Protein AF-A0A1E7EYY8-F1 (afdb_monomer)

Solvent-accessible surface area (backbone atoms only — not comparable to full-atom values): 4440 Å² total; per-residue (Å²): 139,89,47,73,66,55,48,51,51,52,51,54,39,45,75,71,59,35,44,46,32,63,86,76,71,35,44,35,28,75,70,52,83,55,81,42,77,60,99,59,33,36,28,22,37,30,34,31,53,37,76,86,86,69,72,40,80,44,79,41,72,76,40,73,50,49,53,89,35,48,66,80,76,85,121

Sequence (75 aa):
QGSYQQYLAARELKKQSWRFHKKYMTWFQRHEEPKVTTDEYEQGTYVYFDWETGWCTRIKQDFRFEYSFLEDTLQ

Nearest PDB structures (foldseek):
  4c0g-assembly3_F  TM=9.661E-01  e=8.464E-09  Homo sapiens
  5fu7-assembly1_C  TM=9.811E-01  e=2.358E-08  Homo sapiens
  4c0f-assembly1_B  TM=8.931E-01  e=2.309E-05  Homo sapiens
  4c0f-assembly1_A  TM=8.715E-01  e=2.181E-05  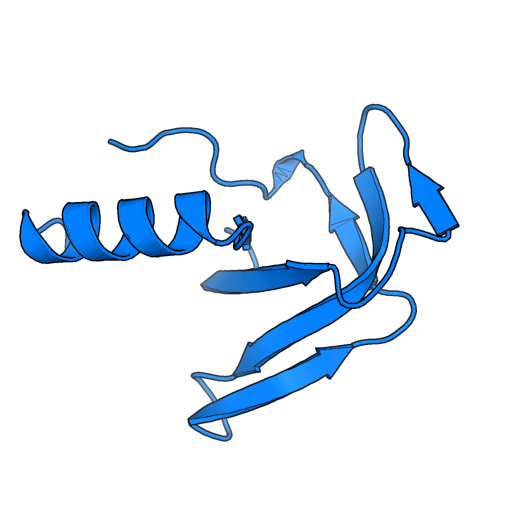Homo sapiens
  4c0f-assembly2_D  TM=8.695E-01  e=5.739E-05  Homo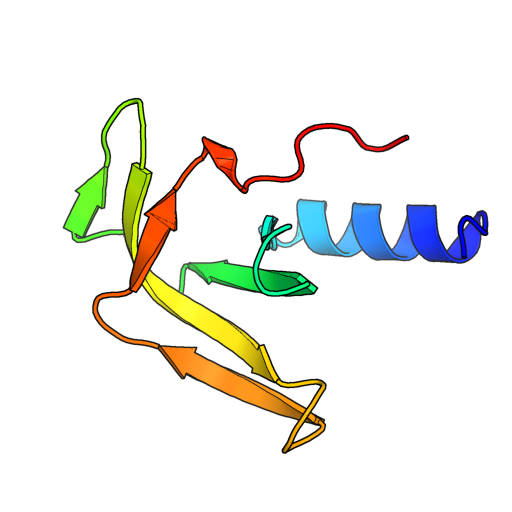 sapiens

Mean predicted aligned error: 3.93 Å

Organism: NCBI:txid635003

Radius of gyration: 12.59 Å; Cα contacts (8 Å, |Δi|>4): 119; chains: 1; bounding box: 37×23×28 Å

InterPro domains:
  IPR007282 NOT2/NOT3/NOT5, C-terminal [PF04153] (1-70)
  IPR038635 CCR4-NOT complex subunit 2/3/5, C-terminal domain superfamily [G3DSA:2.30.30.1020] (1-71)
  IPR040168 Not2/Not3/Not5 [PTHR23326] (1-72)

pLDDT: mean 92.42, std 9.8, range [52.06, 98.5]

Foldseek 3Di:
DDDPVVLVVVVVCVVVQWWAFQVVRWIKHAPDDFPDDDPFWTWAKIWIQDPPPDRGIDIDGGDIRTCVRTDPDSD

Secondary structure (DSSP, 8-state):
---HHHHHHHHHHHHTT-EEETTTTEEEEESS--SEE-SSEEEEEEEEEETTTTSEEEEEEEEEEEGGGB-----

Structure (mmCIF, N/CA/C/O backbone):
data_AF-A0A1E7EYY8-F1
#
_entry.id   AF-A0A1E7EYY8-F1
#
loop_
_atom_site.group_PDB
_atom_site.id
_atom_site.type_symbol
_atom_site.label_atom_id
_atom_site.label_alt_id
_atom_site.label_comp_id
_atom_site.label_asym_id
_atom_site.label_entity_id
_atom_site.label_seq_id
_atom_site.pdbx_PDB_ins_code
_atom_site.Cartn_x
_atom_site.Cartn_y
_atom_site.Cartn_z
_atom_site.occupancy
_atom_site.B_iso_or_equiv
_atom_site.auth_seq_id
_atom_site.auth_comp_id
_atom_site.auth_asym_id
_atom_site.auth_atom_id
_atom_site.pdbx_PDB_model_num
ATOM 1 N N . GLN A 1 1 ? 22.135 -5.017 1.359 1.00 61.12 1 GLN A N 1
ATOM 2 C CA . GLN A 1 1 ? 20.842 -4.578 1.927 1.00 61.12 1 GLN A CA 1
ATOM 3 C C . GLN A 1 1 ? 21.159 -3.662 3.104 1.00 61.12 1 GLN A C 1
ATOM 5 O O . GLN A 1 1 ? 22.084 -3.992 3.835 1.00 61.12 1 GLN A O 1
ATOM 10 N N . GLY A 1 2 ? 20.510 -2.499 3.221 1.00 71.06 2 GLY A N 1
ATOM 11 C CA . GLY A 1 2 ? 20.795 -1.489 4.256 1.00 71.06 2 GLY A CA 1
ATOM 12 C C . GLY A 1 2 ? 21.731 -0.348 3.835 1.00 71.06 2 GLY A C 1
ATOM 13 O O . GLY A 1 2 ? 22.450 0.190 4.669 1.00 71.06 2 GLY A O 1
ATOM 14 N N . SER A 1 3 ? 21.781 0.014 2.547 1.00 84.81 3 SER A N 1
ATOM 15 C CA . SER A 1 3 ? 22.574 1.174 2.114 1.00 84.81 3 SER A CA 1
ATOM 16 C C . SER A 1 3 ? 21.836 2.491 2.373 1.00 84.81 3 SER A C 1
ATOM 18 O O . SER A 1 3 ? 20.604 2.537 2.383 1.00 84.81 3 SER A O 1
ATOM 20 N N . TYR A 1 4 ? 22.581 3.591 2.503 1.00 83.06 4 TYR A N 1
ATOM 21 C CA . TYR A 1 4 ? 21.998 4.932 2.628 1.00 83.06 4 TYR A CA 1
ATOM 22 C C . TYR A 1 4 ? 21.057 5.263 1.458 1.00 83.06 4 TYR A C 1
ATOM 24 O O . TYR A 1 4 ? 20.007 5.873 1.639 1.00 83.06 4 TYR A O 1
ATOM 32 N N . GLN A 1 5 ? 21.379 4.789 0.255 1.00 87.00 5 GLN A N 1
ATOM 33 C CA . GLN A 1 5 ? 20.531 4.954 -0.922 1.00 87.00 5 GLN A CA 1
ATOM 34 C C . GLN A 1 5 ? 19.197 4.208 -0.785 1.00 87.00 5 GLN A C 1
ATOM 36 O O . GLN A 1 5 ? 18.169 4.737 -1.199 1.00 87.00 5 GLN A O 1
ATOM 41 N N . GLN A 1 6 ? 19.186 3.014 -0.178 1.00 85.56 6 GLN A N 1
ATOM 42 C CA . GLN A 1 6 ? 17.947 2.280 0.090 1.00 85.56 6 GLN A CA 1
ATOM 43 C C . GLN A 1 6 ? 17.064 3.037 1.088 1.00 85.56 6 GLN A C 1
ATOM 45 O O . GLN A 1 6 ? 15.859 3.144 0.872 1.00 85.56 6 GLN A O 1
ATOM 50 N N . TYR A 1 7 ? 17.667 3.613 2.131 1.00 86.12 7 TYR A N 1
ATOM 51 C CA . TYR A 1 7 ? 16.966 4.478 3.080 1.00 86.12 7 TYR A CA 1
ATOM 52 C C . TYR A 1 7 ? 16.343 5.694 2.380 1.00 86.12 7 TYR A C 1
ATOM 54 O O . TYR A 1 7 ? 15.158 5.978 2.558 1.00 86.12 7 TYR A O 1
ATOM 62 N N . LEU A 1 8 ? 17.112 6.384 1.529 1.00 90.00 8 LEU A N 1
ATOM 63 C CA . LEU A 1 8 ? 16.607 7.525 0.765 1.00 90.00 8 LEU A CA 1
ATOM 64 C C . LEU A 1 8 ? 15.449 7.119 -0.155 1.00 90.00 8 LEU A C 1
ATOM 66 O O . LEU A 1 8 ? 14.420 7.789 -0.153 1.00 90.00 8 LEU A O 1
ATOM 70 N N . ALA A 1 9 ? 15.575 6.005 -0.881 1.00 90.44 9 ALA A N 1
ATOM 71 C CA . ALA A 1 9 ? 14.516 5.497 -1.750 1.00 90.44 9 ALA A CA 1
ATOM 72 C C . ALA A 1 9 ? 13.239 5.152 -0.962 1.00 90.44 9 ALA A C 1
ATOM 74 O O . ALA A 1 9 ? 12.150 5.591 -1.330 1.00 90.44 9 ALA A O 1
ATOM 75 N N . ALA A 1 10 ? 13.367 4.437 0.162 1.00 89.50 10 ALA A N 1
ATOM 76 C CA . ALA A 1 10 ? 12.243 4.102 1.036 1.00 89.50 10 ALA A CA 1
ATOM 77 C C . ALA A 1 10 ? 11.565 5.358 1.605 1.00 89.50 10 ALA A C 1
ATOM 79 O O . ALA A 1 10 ? 10.336 5.431 1.681 1.00 89.50 10 ALA A O 1
ATOM 80 N N . ARG A 1 11 ? 12.353 6.378 1.963 1.00 90.19 11 ARG A N 1
ATOM 81 C CA . ARG A 1 11 ? 11.842 7.663 2.445 1.00 90.19 11 ARG A CA 1
ATOM 82 C C . ARG A 1 11 ? 11.029 8.390 1.374 1.00 90.19 11 ARG A C 1
ATOM 84 O O . ARG A 1 11 ? 9.953 8.895 1.684 1.00 90.19 11 ARG A O 1
ATOM 91 N N . GLU A 1 12 ? 11.508 8.436 0.132 1.00 93.88 12 GLU A N 1
ATOM 92 C CA . GLU A 1 12 ? 10.762 9.069 -0.964 1.00 93.88 12 GLU A CA 1
ATOM 93 C C . GLU A 1 12 ? 9.476 8.300 -1.313 1.00 93.88 12 GLU A C 1
ATOM 95 O O . GLU A 1 12 ? 8.436 8.920 -1.528 1.00 93.88 12 GLU A O 1
ATOM 100 N N . LEU A 1 13 ? 9.492 6.963 -1.261 1.00 93.75 13 LEU A N 1
ATOM 101 C CA . LEU A 1 13 ? 8.283 6.145 -1.426 1.00 93.75 13 LEU A CA 1
ATOM 102 C C . LEU A 1 13 ? 7.247 6.434 -0.330 1.00 93.75 13 LEU A C 1
ATOM 104 O O . LEU A 1 13 ? 6.080 6.693 -0.633 1.00 93.75 13 LEU A O 1
ATOM 108 N N . LYS A 1 14 ? 7.666 6.478 0.942 1.00 92.50 14 LYS A N 1
ATOM 109 C CA . LYS A 1 14 ? 6.771 6.805 2.066 1.00 92.50 14 LYS A CA 1
ATOM 110 C C . LYS A 1 14 ? 6.144 8.200 1.931 1.00 92.50 14 LYS A C 1
ATOM 112 O O . LYS A 1 14 ? 4.954 8.337 2.229 1.00 92.50 14 LYS A O 1
ATOM 117 N N . LYS A 1 15 ? 6.900 9.200 1.444 1.00 93.44 15 LYS A N 1
ATOM 118 C CA . LYS A 1 15 ? 6.391 10.556 1.136 1.00 93.44 15 LYS A CA 1
ATOM 119 C C . LYS A 1 15 ? 5.322 10.554 0.043 1.00 93.44 15 LYS A C 1
ATOM 121 O O . LYS A 1 15 ? 4.411 11.369 0.093 1.00 93.44 15 LYS A O 1
ATOM 126 N N . GLN A 1 16 ? 5.408 9.631 -0.910 1.00 94.06 16 GLN A N 1
ATOM 127 C CA . GLN A 1 16 ? 4.407 9.427 -1.962 1.00 94.06 16 GLN A CA 1
ATOM 128 C C . GLN A 1 16 ? 3.294 8.453 -1.536 1.00 94.06 16 GLN A C 1
ATOM 130 O O . GLN A 1 16 ? 2.628 7.846 -2.373 1.00 94.06 16 GLN A O 1
ATOM 135 N N . SER A 1 17 ? 3.087 8.280 -0.227 1.00 94.50 17 SER A N 1
ATOM 136 C CA . SER A 1 17 ? 2.047 7.418 0.348 1.00 94.50 17 SER A CA 1
ATOM 137 C C . SER A 1 17 ? 2.180 5.926 0.025 1.00 94.50 17 SER A C 1
ATOM 139 O O . SER A 1 17 ? 1.222 5.176 0.202 1.00 94.50 17 SER A O 1
ATOM 141 N N . TRP A 1 18 ? 3.365 5.462 -0.377 1.00 96.19 18 TRP A N 1
ATOM 142 C CA . TRP A 1 18 ? 3.639 4.030 -0.456 1.00 96.19 18 TRP A CA 1
ATOM 143 C C . TRP A 1 18 ? 3.936 3.461 0.933 1.00 96.19 18 TRP A C 1
ATOM 145 O O . TRP A 1 18 ? 4.552 4.109 1.789 1.00 96.19 18 TRP A O 1
ATOM 155 N N . ARG A 1 19 ? 3.488 2.232 1.172 1.00 96.38 19 ARG A N 1
ATOM 156 C CA . ARG A 1 19 ? 3.663 1.488 2.421 1.00 96.38 19 ARG A CA 1
ATOM 157 C C . ARG A 1 19 ? 4.226 0.112 2.117 1.00 96.38 19 ARG A C 1
ATOM 159 O O . ARG A 1 19 ? 3.712 -0.593 1.254 1.00 96.38 19 ARG A O 1
ATOM 166 N N . PHE A 1 20 ? 5.297 -0.259 2.807 1.00 96.06 20 PHE A N 1
ATOM 167 C CA . PHE A 1 20 ? 5.916 -1.564 2.625 1.00 96.06 20 PHE A CA 1
ATOM 168 C C . PHE A 1 20 ? 5.213 -2.614 3.488 1.00 96.06 20 PHE A C 1
ATOM 170 O O . PHE A 1 20 ? 4.973 -2.392 4.678 1.00 96.06 20 PHE A O 1
ATOM 177 N N . HIS A 1 21 ? 4.878 -3.750 2.878 1.00 96.62 21 HIS A N 1
ATOM 178 C CA . HIS A 1 21 ? 4.181 -4.858 3.521 1.00 96.62 21 HIS A CA 1
ATOM 179 C C . HIS A 1 21 ? 5.150 -6.019 3.763 1.00 96.62 21 HIS A C 1
ATOM 181 O O . HIS A 1 21 ? 5.480 -6.770 2.843 1.00 96.62 21 HIS A O 1
ATOM 187 N N . LYS A 1 22 ? 5.559 -6.228 5.019 1.00 95.19 22 LYS A N 1
ATOM 188 C CA . LYS A 1 22 ? 6.629 -7.169 5.409 1.00 95.19 22 LYS A CA 1
ATOM 189 C C . LYS A 1 22 ? 6.398 -8.607 4.929 1.00 95.19 22 LYS A C 1
ATOM 191 O O . LYS A 1 22 ? 7.337 -9.256 4.489 1.00 95.19 22 LYS A O 1
ATOM 196 N N . LYS A 1 23 ? 5.150 -9.099 4.962 1.00 94.94 23 LYS A N 1
ATOM 197 C CA . LYS A 1 23 ? 4.807 -10.468 4.515 1.00 94.94 23 LYS A CA 1
ATOM 198 C C . LYS A 1 23 ? 4.970 -10.686 3.008 1.00 94.94 23 LYS A C 1
ATOM 200 O O . LYS A 1 23 ? 5.401 -11.755 2.603 1.00 94.94 23 LYS A O 1
ATOM 205 N N . TYR A 1 24 ? 4.599 -9.698 2.193 1.00 95.12 24 TYR A N 1
ATOM 206 C CA . TYR A 1 24 ? 4.668 -9.791 0.729 1.00 95.12 24 TYR A CA 1
ATOM 207 C C . TYR A 1 24 ? 5.956 -9.186 0.169 1.00 95.12 24 TYR A C 1
ATOM 209 O O . TYR A 1 24 ? 6.191 -9.249 -1.031 1.00 95.12 24 TYR A O 1
ATOM 217 N N . MET A 1 25 ? 6.770 -8.574 1.035 1.00 94.62 25 MET A N 1
ATOM 218 C CA . MET A 1 25 ? 8.029 -7.921 0.690 1.00 94.62 25 MET A CA 1
ATOM 219 C C . MET A 1 25 ? 7.893 -6.969 -0.506 1.00 94.62 25 MET A C 1
ATOM 221 O O . MET A 1 25 ? 8.740 -6.939 -1.395 1.00 94.62 25 MET A O 1
ATOM 225 N N . THR A 1 26 ? 6.807 -6.198 -0.549 1.00 96.38 26 THR A N 1
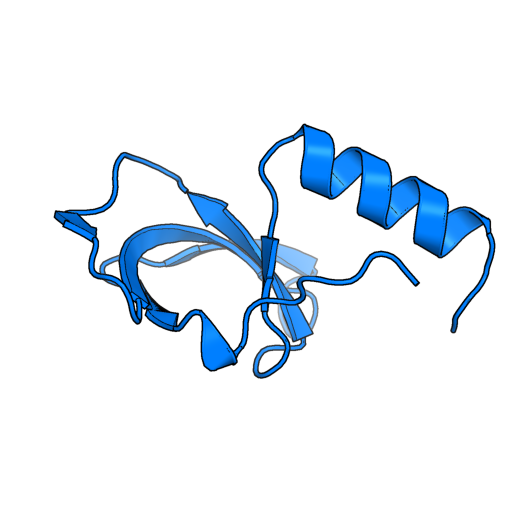ATOM 226 C CA . THR A 1 26 ? 6.579 -5.210 -1.605 1.00 96.38 26 THR A CA 1
ATOM 227 C C . THR A 1 26 ? 5.832 -3.982 -1.092 1.00 96.38 26 THR A C 1
ATOM 229 O O . THR A 1 26 ? 5.319 -3.955 0.029 1.00 96.38 26 THR A O 1
ATOM 232 N N . TRP A 1 27 ? 5.807 -2.946 -1.922 1.00 96.88 27 TRP A N 1
ATOM 233 C CA . TRP A 1 27 ? 5.167 -1.670 -1.659 1.00 96.88 27 TRP A CA 1
ATOM 234 C C . TRP A 1 27 ? 3.737 -1.659 -2.184 1.00 96.88 27 TRP A C 1
ATOM 236 O O . TRP A 1 27 ? 3.479 -2.086 -3.308 1.00 96.88 27 TRP A O 1
ATOM 246 N N . PHE A 1 28 ? 2.835 -1.115 -1.374 1.00 97.94 28 PHE A N 1
ATOM 247 C CA . PHE A 1 28 ? 1.433 -0.882 -1.690 1.00 97.94 28 PHE A CA 1
ATOM 248 C C . PHE A 1 28 ? 1.108 0.608 -1.582 1.00 97.94 28 PHE A C 1
ATOM 250 O O . PHE A 1 28 ? 1.661 1.314 -0.739 1.00 97.94 28 PHE A O 1
ATOM 257 N N . GLN A 1 29 ? 0.176 1.071 -2.402 1.00 97.88 29 GLN A N 1
ATOM 258 C CA . GLN A 1 29 ? -0.414 2.404 -2.350 1.00 97.88 29 GLN A CA 1
ATOM 259 C C . GLN A 1 29 ? -1.927 2.260 -2.502 1.00 97.88 29 GLN A C 1
ATOM 261 O O . GLN A 1 29 ? -2.398 1.438 -3.288 1.00 97.88 29 GLN A O 1
ATOM 266 N N . ARG A 1 30 ? -2.700 3.044 -1.750 1.00 98.06 30 ARG A N 1
ATOM 267 C CA . ARG A 1 30 ? -4.158 3.099 -1.913 1.00 98.06 30 ARG A CA 1
ATOM 268 C C . ARG A 1 30 ? -4.482 3.611 -3.322 1.00 98.06 30 ARG A C 1
ATOM 270 O O . ARG A 1 30 ? -3.990 4.668 -3.707 1.00 98.06 30 ARG A O 1
ATOM 277 N N . HIS A 1 31 ? -5.275 2.861 -4.086 1.00 97.56 31 HIS A N 1
ATOM 278 C CA . HIS A 1 31 ? -5.784 3.308 -5.390 1.00 97.56 31 HIS A CA 1
ATOM 279 C C . HIS A 1 31 ? -6.987 4.247 -5.217 1.00 97.56 31 HIS A C 1
ATOM 281 O O . HIS A 1 31 ? -7.203 5.159 -6.008 1.00 97.56 31 HIS A O 1
ATOM 287 N N . GLU A 1 32 ? -7.768 4.012 -4.166 1.00 96.19 32 GLU A N 1
ATOM 288 C CA . GLU A 1 32 ? -8.936 4.788 -3.758 1.00 96.19 32 GLU A CA 1
ATOM 289 C C . GLU A 1 32 ? -9.076 4.720 -2.229 1.00 96.19 32 GLU A C 1
ATOM 291 O O . GLU A 1 32 ? -8.295 4.035 -1.559 1.00 96.19 32 GLU A O 1
ATOM 296 N N . GLU A 1 33 ? -10.044 5.439 -1.662 1.00 96.50 33 GLU A N 1
ATOM 297 C CA . GLU A 1 33 ? -10.320 5.366 -0.226 1.00 96.50 33 GLU A CA 1
ATOM 298 C C . GLU A 1 33 ? -10.734 3.933 0.174 1.00 96.50 33 GLU A C 1
ATOM 300 O O . GLU A 1 33 ? -11.575 3.326 -0.498 1.00 96.50 33 GLU A O 1
ATOM 305 N N . PRO A 1 34 ? -10.130 3.346 1.227 1.00 96.69 34 PRO A N 1
ATOM 306 C CA . PRO A 1 34 ? -10.470 1.999 1.658 1.00 96.69 34 PRO A CA 1
ATOM 307 C C . PRO A 1 34 ? -11.927 1.934 2.123 1.00 96.69 34 PRO A C 1
ATOM 309 O O . PRO A 1 34 ? -12.426 2.816 2.816 1.00 96.69 34 PRO A O 1
ATOM 312 N N . LYS A 1 35 ? -12.604 0.841 1.769 1.00 97.44 35 LYS A N 1
ATOM 313 C CA . LYS A 1 35 ? -14.007 0.596 2.129 1.00 97.44 35 LYS A CA 1
ATOM 314 C C . LYS A 1 35 ? -14.177 0.327 3.622 1.00 97.44 35 LYS A C 1
ATOM 316 O O . LYS A 1 35 ? -15.242 0.582 4.174 1.00 97.44 35 LYS A O 1
ATOM 321 N N . VAL A 1 36 ? -13.144 -0.226 4.258 1.00 98.19 36 VAL A N 1
ATOM 322 C CA . VAL A 1 36 ? -13.106 -0.518 5.693 1.00 98.19 36 VAL A CA 1
ATOM 323 C C . VAL A 1 36 ? -11.776 -0.036 6.248 1.00 98.19 36 VAL A C 1
ATOM 325 O O . VAL A 1 36 ? -10.729 -0.320 5.672 1.00 98.19 36 VAL A O 1
ATOM 328 N N . THR A 1 37 ? -11.824 0.656 7.382 1.00 97.81 37 THR A N 1
ATOM 329 C CA . THR A 1 37 ? -10.649 1.025 8.176 1.00 97.81 37 THR A CA 1
ATOM 330 C C . THR A 1 37 ? -10.955 0.703 9.635 1.00 97.81 37 THR A C 1
ATOM 332 O O . THR A 1 37 ? -11.971 1.159 10.157 1.00 97.81 37 THR A O 1
ATOM 335 N N . THR A 1 38 ? -10.108 -0.099 10.273 1.00 98.00 38 THR A N 1
ATOM 336 C CA . THR A 1 38 ? -10.156 -0.416 11.709 1.00 98.00 38 THR A CA 1
ATOM 337 C C . THR A 1 38 ? -8.807 -0.095 12.348 1.00 98.00 38 THR A C 1
ATOM 339 O O . THR A 1 38 ? -7.898 0.376 11.663 1.00 98.00 38 THR A O 1
ATOM 342 N N . ASP A 1 39 ? -8.656 -0.364 13.645 1.00 96.44 39 ASP A N 1
ATOM 343 C CA . ASP A 1 39 ? -7.379 -0.196 14.345 1.00 96.44 39 ASP A CA 1
ATOM 344 C C . ASP A 1 39 ? -6.351 -1.283 13.971 1.00 96.44 39 ASP A C 1
ATOM 346 O O . ASP A 1 39 ? -5.152 -1.108 14.176 1.00 96.44 39 ASP A O 1
ATOM 350 N N . GLU A 1 40 ? -6.791 -2.405 13.389 1.00 97.31 40 GLU A N 1
ATOM 351 C CA . GLU A 1 40 ? -5.941 -3.552 13.045 1.00 97.31 40 GLU A CA 1
ATOM 352 C C . GLU A 1 40 ? -5.640 -3.671 11.546 1.00 97.31 40 GLU A C 1
ATOM 354 O O . GLU A 1 40 ? -4.622 -4.259 11.162 1.00 97.31 40 GLU A O 1
ATOM 359 N N . TYR A 1 41 ? -6.532 -3.178 10.684 1.00 97.75 41 TYR A N 1
ATOM 360 C CA . TYR A 1 41 ? -6.378 -3.292 9.238 1.00 97.75 41 TYR A CA 1
ATOM 361 C C . TYR A 1 41 ? -7.175 -2.242 8.466 1.00 97.75 41 TYR A C 1
ATOM 363 O O . TYR A 1 41 ? -8.081 -1.589 8.976 1.00 97.75 41 TYR A O 1
ATOM 371 N N . GLU A 1 42 ? -6.889 -2.168 7.175 1.00 98.00 42 GLU A N 1
ATOM 372 C CA . GLU A 1 42 ? -7.744 -1.517 6.190 1.00 98.00 42 GLU A CA 1
ATOM 373 C C . GLU A 1 42 ? -8.005 -2.449 5.004 1.00 98.00 42 GLU A C 1
ATOM 375 O O . GLU A 1 42 ? -7.219 -3.358 4.726 1.00 98.00 42 GLU A O 1
ATOM 380 N N . GLN A 1 43 ? -9.138 -2.272 4.328 1.00 98.44 43 GLN A N 1
ATOM 381 C CA . GLN A 1 43 ? -9.532 -3.096 3.189 1.00 98.44 43 GLN A CA 1
ATOM 382 C C . GLN A 1 43 ? -10.062 -2.236 2.047 1.00 98.44 43 GLN A C 1
ATOM 384 O O . GLN A 1 43 ? -10.954 -1.407 2.232 1.00 98.44 43 GLN A O 1
ATOM 389 N N . GLY A 1 44 ? -9.523 -2.441 0.848 1.00 98.19 44 GLY A N 1
ATOM 390 C CA . GLY A 1 44 ? -9.865 -1.631 -0.318 1.00 98.19 44 GLY A CA 1
ATOM 391 C C . GLY A 1 44 ? -9.078 -2.009 -1.565 1.00 98.19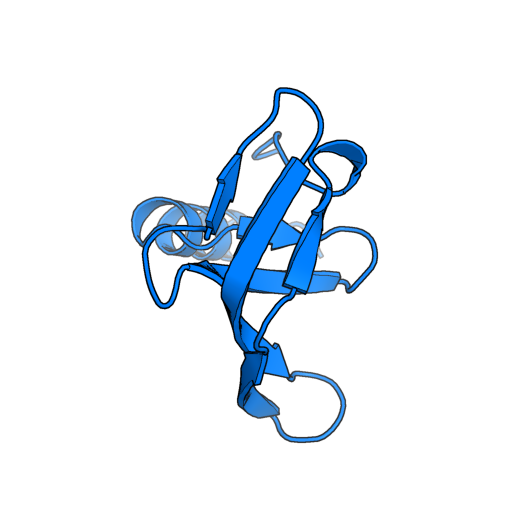 44 GLY A C 1
ATOM 392 O O . GLY A 1 44 ? -8.507 -3.096 -1.655 1.00 98.19 44 GLY A O 1
ATOM 393 N N . THR A 1 45 ? -9.059 -1.110 -2.545 1.00 98.50 45 THR A N 1
ATOM 394 C CA . THR A 1 45 ? -8.302 -1.302 -3.786 1.00 98.50 45 THR A CA 1
ATOM 395 C C . THR A 1 45 ? -6.912 -0.683 -3.657 1.00 98.50 45 THR A C 1
ATOM 397 O O . THR A 1 45 ? -6.771 0.494 -3.322 1.00 98.50 45 THR A O 1
ATOM 400 N N . TYR A 1 46 ? -5.874 -1.465 -3.957 1.00 98.44 46 TYR A N 1
ATOM 401 C CA . TYR A 1 46 ? -4.475 -1.045 -3.870 1.00 98.44 46 TYR A CA 1
ATOM 402 C C . TYR A 1 46 ? -3.746 -1.229 -5.191 1.00 98.44 46 TYR A C 1
ATOM 404 O O . TYR A 1 46 ? -4.007 -2.174 -5.933 1.00 98.44 46 TYR A O 1
ATOM 412 N N . VAL A 1 47 ? -2.765 -0.367 -5.433 1.00 98.06 47 VAL A N 1
ATOM 413 C CA . VAL A 1 47 ? -1.690 -0.611 -6.392 1.00 98.06 47 VAL A CA 1
ATOM 414 C C . VAL A 1 47 ? -0.506 -1.205 -5.638 1.00 98.06 47 VAL A C 1
ATOM 416 O O . VAL A 1 47 ? -0.173 -0.735 -4.553 1.00 98.06 47 VAL A O 1
ATOM 419 N N . TYR A 1 48 ? 0.144 -2.220 -6.197 1.00 97.88 48 TYR A N 1
ATOM 420 C CA . TYR A 1 48 ? 1.390 -2.763 -5.658 1.00 97.88 48 TYR A CA 1
ATOM 421 C C . TYR A 1 48 ? 2.420 -3.006 -6.757 1.00 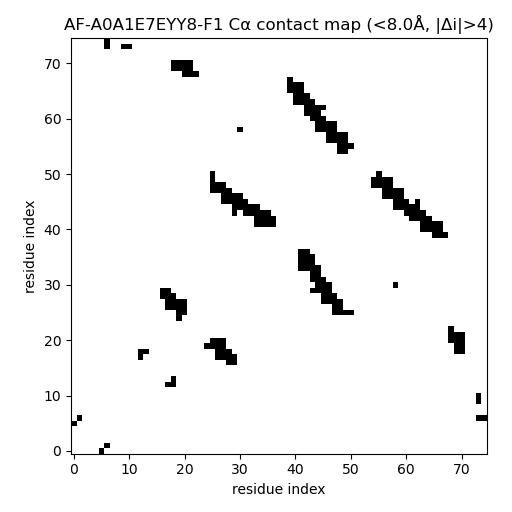97.88 48 TYR A C 1
ATOM 423 O O . TYR A 1 48 ? 2.070 -3.106 -7.935 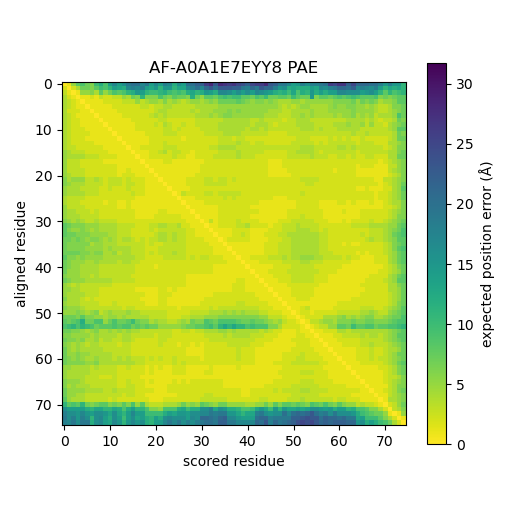1.00 97.88 48 TYR A O 1
ATOM 431 N N . PHE A 1 49 ? 3.692 -3.092 -6.373 1.00 97.38 49 PHE A N 1
ATOM 432 C CA . PHE A 1 49 ? 4.769 -3.447 -7.293 1.00 97.38 49 PHE A CA 1
ATOM 433 C C . PHE A 1 49 ? 5.009 -4.963 -7.289 1.00 97.38 49 PHE A C 1
ATOM 435 O O . PHE A 1 49 ? 5.338 -5.555 -6.263 1.00 97.38 49 PHE A O 1
ATOM 442 N N . ASP A 1 50 ? 4.836 -5.608 -8.431 1.00 96.19 50 ASP A N 1
ATOM 443 C CA . ASP A 1 50 ? 5.109 -7.028 -8.627 1.00 96.19 50 ASP A CA 1
ATOM 444 C C . ASP A 1 50 ? 6.554 -7.199 -9.096 1.00 96.19 50 ASP A C 1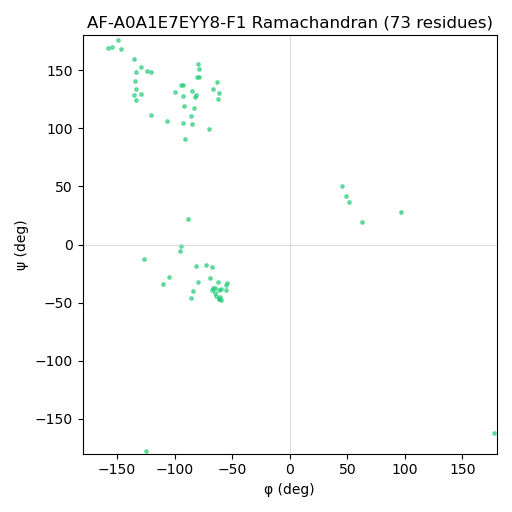
ATOM 446 O O . ASP A 1 50 ? 6.844 -7.123 -10.291 1.00 96.19 50 ASP A O 1
ATOM 450 N N . TRP A 1 51 ? 7.469 -7.374 -8.142 1.00 92.62 51 TRP A N 1
ATOM 451 C CA . TRP A 1 51 ? 8.891 -7.569 -8.430 1.00 92.62 51 TRP A CA 1
ATOM 452 C C . TRP A 1 51 ? 9.235 -9.016 -8.806 1.00 92.62 51 TRP A C 1
ATOM 454 O O . TRP A 1 51 ? 10.294 -9.242 -9.384 1.00 92.62 51 TRP A O 1
ATOM 464 N N . GLU A 1 52 ? 8.365 -9.978 -8.485 1.00 91.69 52 GLU A N 1
ATOM 465 C CA . GLU A 1 52 ? 8.642 -11.410 -8.626 1.00 91.69 52 GLU A CA 1
ATOM 466 C C . GLU A 1 52 ? 8.323 -11.922 -10.034 1.00 91.69 52 GLU A C 1
ATOM 468 O O . GLU A 1 52 ? 9.135 -12.634 -10.620 1.00 91.69 52 GLU A O 1
ATOM 473 N N . THR A 1 53 ? 7.165 -11.556 -10.598 1.00 92.81 53 THR A N 1
ATOM 474 C CA . THR A 1 53 ? 6.700 -12.174 -11.853 1.00 92.81 53 THR A CA 1
ATOM 475 C C . THR A 1 53 ? 6.733 -11.240 -13.054 1.00 92.81 53 THR A C 1
ATOM 477 O O . THR A 1 53 ? 6.980 -11.686 -14.173 1.00 92.81 53 THR A O 1
ATOM 480 N N . GLY A 1 54 ? 6.473 -9.948 -12.844 1.00 92.31 54 GLY A N 1
ATOM 481 C CA . GLY A 1 54 ? 6.187 -9.028 -13.947 1.00 92.31 54 GLY A CA 1
ATOM 482 C C . GLY A 1 54 ? 7.032 -7.763 -14.002 1.00 92.31 54 GLY A C 1
ATOM 483 O O . GLY A 1 54 ? 6.948 -7.055 -15.000 1.00 92.31 54 GLY A O 1
ATOM 484 N N . TRP A 1 55 ? 7.781 -7.440 -12.944 1.00 93.75 55 TRP A N 1
ATOM 485 C CA . TRP A 1 55 ? 8.497 -6.168 -12.784 1.00 93.75 55 TRP A CA 1
ATOM 486 C C . TRP A 1 55 ? 7.639 -4.944 -13.160 1.00 93.75 55 TRP A C 1
ATOM 488 O O . TRP A 1 55 ? 8.011 -4.102 -13.979 1.00 93.75 55 TRP A O 1
ATOM 498 N N . CYS A 1 56 ? 6.424 -4.870 -12.618 1.00 96.19 56 CYS A N 1
ATOM 499 C CA . CYS A 1 56 ? 5.446 -3.850 -13.002 1.00 96.19 56 CYS A CA 1
ATOM 500 C C . CYS A 1 56 ? 4.443 -3.564 -11.883 1.00 96.19 56 CYS A C 1
ATOM 502 O O . CYS A 1 56 ? 4.385 -4.269 -10.877 1.00 96.19 56 CYS A O 1
ATOM 504 N N . THR A 1 57 ? 3.638 -2.516 -12.050 1.00 96.19 57 THR A N 1
ATOM 505 C CA . THR A 1 57 ? 2.540 -2.222 -11.129 1.00 96.19 57 THR A CA 1
ATOM 506 C C . THR A 1 57 ? 1.317 -3.083 -11.438 1.00 96.19 57 THR A C 1
ATOM 508 O O . THR A 1 57 ? 1.000 -3.398 -12.589 1.00 96.19 57 THR A O 1
ATOM 511 N N . ARG A 1 58 ? 0.614 -3.479 -10.381 1.00 97.88 58 ARG A N 1
ATOM 512 C CA . ARG A 1 58 ? -0.603 -4.291 -10.432 1.00 97.88 58 ARG A CA 1
ATOM 513 C C . ARG A 1 58 ? -1.662 -3.677 -9.530 1.00 97.88 58 ARG A C 1
ATOM 515 O O . ARG A 1 58 ? -1.330 -3.093 -8.503 1.00 97.88 58 ARG A O 1
ATOM 522 N N . ILE A 1 59 ? -2.928 -3.837 -9.904 1.00 97.88 59 ILE A N 1
ATOM 523 C CA . ILE A 1 59 ? -4.071 -3.435 -9.080 1.00 97.88 59 ILE A CA 1
ATOM 524 C C . ILE A 1 59 ? -4.618 -4.676 -8.382 1.00 97.88 59 ILE A C 1
ATOM 526 O O . ILE A 1 59 ? -4.855 -5.701 -9.021 1.00 97.88 59 ILE A O 1
ATOM 530 N N . LYS A 1 60 ? -4.835 -4.575 -7.073 1.00 97.31 60 LYS A N 1
ATOM 531 C CA . LYS A 1 60 ? -5.473 -5.599 -6.253 1.00 97.31 60 LYS A CA 1
ATOM 532 C C . LYS A 1 60 ? -6.722 -5.012 -5.611 1.00 97.31 60 LYS A C 1
ATOM 534 O O . LYS A 1 60 ? -6.630 -4.126 -4.766 1.00 97.31 60 LYS A O 1
ATOM 539 N N . GLN A 1 61 ? -7.878 -5.498 -6.043 1.00 98.06 61 GLN A N 1
ATOM 540 C CA . GLN A 1 61 ? -9.167 -5.141 -5.458 1.00 98.06 61 GLN A CA 1
ATOM 541 C C . GLN A 1 61 ? -9.398 -5.919 -4.163 1.00 98.06 61 GLN A C 1
ATOM 543 O O . GLN A 1 61 ? -8.903 -7.037 -4.014 1.00 98.06 61 GLN A O 1
ATOM 548 N N . ASP A 1 62 ? -10.164 -5.311 -3.257 1.00 97.12 62 ASP A N 1
ATOM 549 C CA . ASP A 1 62 ? -10.612 -5.912 -1.995 1.00 97.12 62 ASP A CA 1
A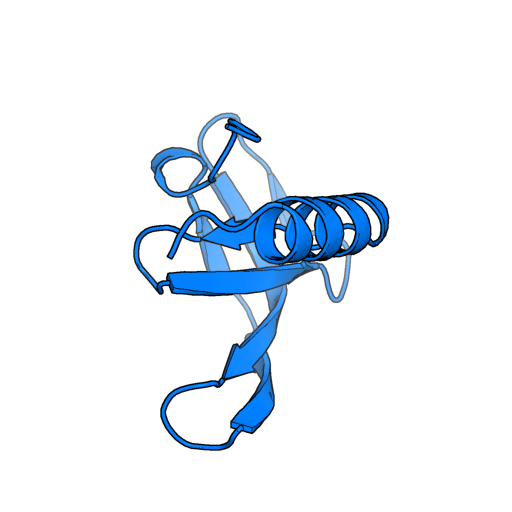TOM 550 C C . ASP A 1 62 ? -9.478 -6.527 -1.153 1.00 97.12 62 ASP A C 1
ATOM 552 O O . ASP A 1 62 ? -9.602 -7.578 -0.525 1.00 97.12 62 ASP A O 1
ATOM 556 N N . PHE A 1 63 ? -8.317 -5.876 -1.172 1.00 98.12 63 PHE A N 1
ATOM 557 C CA . PHE A 1 63 ? -7.154 -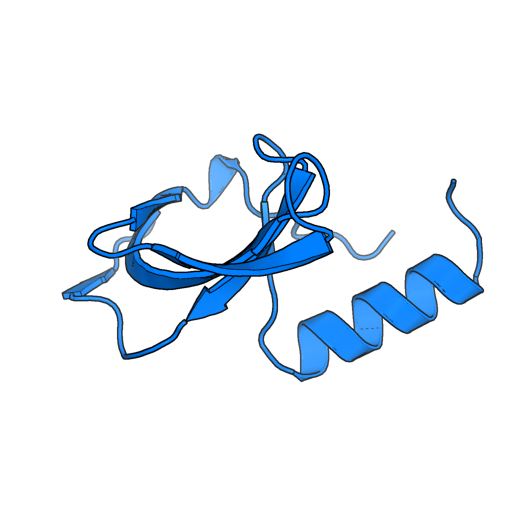6.311 -0.425 1.00 98.12 63 PHE A CA 1
ATOM 558 C C . PHE A 1 63 ? -7.242 -5.835 1.019 1.00 98.12 63 PHE A C 1
ATOM 560 O O . PHE A 1 63 ? -7.368 -4.638 1.265 1.00 98.12 63 PHE A O 1
ATOM 567 N N . ARG A 1 64 ? -7.107 -6.777 1.956 1.00 98.12 64 ARG A N 1
ATOM 568 C CA . ARG A 1 64 ? -6.935 -6.502 3.382 1.00 98.12 64 ARG A CA 1
ATOM 569 C C . ARG A 1 64 ? -5.459 -6.268 3.700 1.00 98.12 64 ARG A C 1
ATOM 571 O O . ARG A 1 64 ? -4.661 -7.205 3.675 1.00 98.12 64 ARG A O 1
ATOM 578 N N . PHE A 1 65 ? -5.116 -5.029 4.025 1.00 97.69 65 PHE A N 1
ATOM 579 C CA . PHE A 1 65 ? -3.806 -4.633 4.521 1.00 97.69 65 PHE A CA 1
ATOM 580 C C . PHE A 1 65 ? -3.827 -4.673 6.056 1.00 97.69 65 PHE A C 1
ATOM 582 O O . PHE A 1 65 ? -4.391 -3.790 6.698 1.00 97.69 65 PHE A O 1
ATOM 589 N N . GLU A 1 66 ? -3.219 -5.695 6.660 1.00 97.94 66 GLU A N 1
ATOM 590 C CA . GLU A 1 66 ? -3.092 -5.784 8.122 1.00 97.94 66 GLU A CA 1
ATOM 591 C C . GLU A 1 66 ? -1.915 -4.933 8.618 1.00 97.94 66 GLU A C 1
ATOM 593 O O . GLU A 1 66 ? -0.780 -5.092 8.155 1.00 97.94 66 GLU A O 1
ATOM 598 N N . TYR A 1 67 ? -2.150 -4.064 9.604 1.00 95.75 67 TYR A N 1
ATOM 599 C CA . TYR A 1 67 ? -1.105 -3.180 10.130 1.00 95.75 67 TYR A CA 1
ATOM 600 C C . TYR A 1 67 ? -0.001 -3.928 10.883 1.00 95.75 67 TYR A C 1
ATOM 602 O O . TYR A 1 67 ? 1.125 -3.442 10.965 1.00 95.75 67 TYR A O 1
ATOM 610 N N . SER A 1 68 ? -0.257 -5.161 11.328 1.00 96.06 68 SER A N 1
ATOM 611 C CA . SER A 1 68 ? 0.771 -6.075 11.850 1.00 96.06 68 SER A CA 1
ATOM 612 C C . SER A 1 68 ? 1.928 -6.290 10.852 1.00 96.06 68 SER A C 1
ATOM 614 O O . SER A 1 68 ? 3.099 -6.416 11.241 1.00 96.06 68 SER A O 1
ATOM 616 N N . PHE A 1 69 ? 1.628 -6.260 9.547 1.00 95.81 69 PHE A N 1
ATOM 617 C CA . PHE A 1 69 ? 2.605 -6.380 8.467 1.00 95.81 69 PHE A CA 1
ATOM 618 C C . PHE A 1 69 ? 3.106 -5.042 7.925 1.00 95.81 69 PHE A C 1
ATOM 620 O O . PHE A 1 69 ? 4.004 -5.055 7.080 1.00 95.81 69 PHE A O 1
ATOM 627 N N . LEU A 1 70 ? 2.615 -3.909 8.430 1.00 94.50 70 LEU A N 1
ATOM 628 C CA . LEU A 1 70 ? 3.152 -2.602 8.079 1.00 94.50 70 LEU A CA 1
ATOM 629 C C . LEU A 1 70 ? 4.584 -2.456 8.609 1.00 94.50 70 LEU A C 1
ATOM 631 O O . LEU A 1 70 ? 4.891 -2.794 9.758 1.00 94.50 70 LEU A O 1
ATOM 635 N N . GLU A 1 71 ? 5.486 -1.969 7.762 1.00 88.44 71 GLU A N 1
ATOM 636 C CA . GLU A 1 71 ? 6.809 -1.535 8.205 1.00 88.44 71 GLU A CA 1
ATOM 637 C C . GLU A 1 71 ? 6.761 -0.089 8.715 1.00 88.44 71 GLU A C 1
ATOM 639 O O . GLU A 1 71 ? 6.725 0.867 7.934 1.00 88.44 71 GLU A O 1
ATOM 644 N N . ASP A 1 72 ? 6.783 0.060 10.038 1.00 72.06 72 ASP A N 1
ATOM 645 C CA . ASP A 1 72 ? 6.667 1.358 10.708 1.00 72.06 72 ASP A CA 1
ATOM 646 C C . ASP A 1 72 ? 8.024 2.088 10.813 1.00 72.06 72 ASP A C 1
ATOM 648 O O . ASP A 1 72 ? 8.153 3.276 10.514 1.00 72.06 72 ASP A O 1
ATOM 652 N N . THR A 1 73 ? 9.109 1.365 11.099 1.00 58.69 73 THR A N 1
ATOM 653 C CA . THR A 1 73 ? 10.431 1.970 11.320 1.00 58.69 73 THR A CA 1
ATOM 654 C C . THR A 1 73 ? 11.174 2.239 10.015 1.00 58.69 73 THR A C 1
ATOM 656 O O . THR A 1 73 ? 11.534 1.312 9.298 1.00 58.69 73 THR A O 1
ATOM 659 N N . LEU A 1 74 ? 11.464 3.510 9.725 1.00 57.94 74 LEU A N 1
ATOM 660 C CA . LEU A 1 74 ? 12.668 3.854 8.965 1.00 57.94 74 LEU A CA 1
ATOM 661 C C . LEU A 1 74 ? 13.855 3.583 9.905 1.00 57.94 74 LEU A C 1
ATOM 663 O O . LEU A 1 74 ? 14.077 4.381 10.811 1.00 57.94 74 LEU A O 1
ATOM 667 N N . GLN A 1 75 ? 14.529 2.437 9.767 1.00 52.06 75 GLN A N 1
ATOM 668 C CA . GLN A 1 75 ? 15.835 2.240 10.412 1.00 52.06 75 GLN A CA 1
ATOM 669 C C . GLN A 1 75 ? 16.871 3.194 9.816 1.00 52.06 75 GLN A C 1
ATOM 671 O O . GLN A 1 75 ? 16.821 3.414 8.582 1.00 52.06 75 GLN A O 1
#